Protein AF-A0A7S0LEA6-F1 (afdb_monomer)

Secondary structure (DSSP, 8-state):
----HHHHHHHHHH-HHHHHSHHHHGGGG-----EEEEEEEESS----SSSEEEEE-SSTT-EEEEEEHHHHTTTTTTTSSSEEEEEEEESTTTTTTS-HHHHHHHHHHHHHHHH-TTGGG---

Structure (mmCIF, N/CA/C/O backbone):
data_AF-A0A7S0LEA6-F1
#
_entry.id   AF-A0A7S0LEA6-F1
#
loop_
_atom_site.group_PDB
_atom_site.id
_atom_site.type_symbol
_atom_site.label_atom_id
_atom_site.label_alt_id
_atom_site.label_comp_id
_atom_site.label_asym_id
_atom_site.label_entity_id
_atom_site.label_seq_id
_atom_site.pdbx_PDB_ins_code
_atom_site.Cartn_x
_atom_site.Cartn_y
_atom_site.Cartn_z
_atom_site.occupancy
_atom_site.B_iso_or_equiv
_atom_site.auth_seq_id
_atom_site.auth_comp_id
_atom_site.auth_asym_id
_atom_site.auth_atom_id
_atom_site.pdbx_PDB_model_num
ATOM 1 N N . PHE A 1 1 ? -2.802 13.460 19.848 1.00 52.03 1 PHE A N 1
ATOM 2 C CA . PHE A 1 1 ? -2.569 12.039 19.516 1.00 52.03 1 PHE A CA 1
ATOM 3 C C . PHE A 1 1 ? -3.873 11.417 19.035 1.00 52.03 1 PHE A C 1
ATOM 5 O O . PHE A 1 1 ? -4.912 11.760 19.585 1.00 52.03 1 PHE A O 1
ATOM 12 N N . GLY A 1 2 ? -3.826 10.547 18.021 1.00 82.00 2 GLY A N 1
ATOM 13 C CA . GLY A 1 2 ? -4.968 9.771 17.515 1.00 82.00 2 GLY A CA 1
ATOM 14 C C . GLY A 1 2 ? -4.624 8.279 17.465 1.00 82.00 2 GLY A C 1
ATOM 15 O O . GLY A 1 2 ? -3.445 7.932 17.451 1.00 82.00 2 GLY A O 1
ATOM 16 N N . VAL A 1 3 ? -5.633 7.403 17.475 1.00 90.06 3 VAL A N 1
ATOM 17 C CA . VAL A 1 3 ? -5.466 5.937 17.410 1.00 90.06 3 VAL A CA 1
ATOM 18 C C . VAL A 1 3 ? -6.367 5.337 16.327 1.00 90.06 3 VAL A C 1
ATOM 20 O O . VAL A 1 3 ? -7.337 5.967 15.905 1.00 90.06 3 VAL A O 1
ATOM 23 N N . GLY A 1 4 ? -6.065 4.113 15.882 1.00 90.44 4 GLY A N 1
ATOM 24 C CA . GLY A 1 4 ? -6.867 3.411 14.876 1.00 90.44 4 GLY A CA 1
ATOM 25 C C . GLY A 1 4 ? -8.284 3.062 15.355 1.00 90.44 4 GLY A C 1
ATOM 26 O O . GLY A 1 4 ? -8.546 2.953 16.554 1.00 90.44 4 GLY A O 1
ATOM 27 N N . GLY A 1 5 ? -9.202 2.822 14.412 1.00 91.94 5 GLY A N 1
ATOM 28 C CA . GLY A 1 5 ? -10.620 2.557 14.704 1.00 91.94 5 GLY A CA 1
ATOM 29 C C . GLY A 1 5 ? -10.863 1.394 15.677 1.00 91.94 5 GLY A C 1
ATOM 30 O O . GLY A 1 5 ? -11.729 1.488 16.546 1.00 91.94 5 GLY A O 1
ATOM 31 N N . ALA A 1 6 ? -10.053 0.331 15.602 1.00 91.62 6 ALA A N 1
ATOM 32 C CA . ALA A 1 6 ? -10.126 -0.795 16.537 1.00 91.62 6 ALA A CA 1
ATOM 33 C C . ALA A 1 6 ? -9.785 -0.382 17.981 1.00 91.62 6 ALA A C 1
ATOM 35 O O . ALA A 1 6 ? -10.487 -0.763 18.921 1.00 91.62 6 ALA A O 1
ATOM 36 N N . ALA A 1 7 ? -8.748 0.444 18.154 1.00 94.00 7 ALA A N 1
ATOM 37 C CA . ALA A 1 7 ? -8.361 0.985 19.451 1.00 94.00 7 ALA A CA 1
ATOM 38 C C . ALA A 1 7 ? -9.417 1.966 19.980 1.00 94.00 7 ALA A C 1
ATOM 40 O O . ALA A 1 7 ? -9.815 1.841 21.136 1.00 94.00 7 ALA A O 1
ATOM 41 N N . LEU A 1 8 ? -9.965 2.850 19.132 1.00 94.69 8 LEU A N 1
ATOM 42 C CA . LEU A 1 8 ? -11.086 3.729 19.501 1.00 94.69 8 LEU A CA 1
ATOM 43 C C . LEU A 1 8 ? -12.279 2.921 20.025 1.00 94.69 8 LEU A C 1
ATOM 45 O O . LEU A 1 8 ? -12.799 3.198 21.106 1.00 94.69 8 LEU A O 1
ATOM 49 N N . ALA A 1 9 ? -12.684 1.874 19.304 1.00 95.12 9 ALA A N 1
ATOM 50 C CA . ALA A 1 9 ? -13.764 0.994 19.740 1.00 95.12 9 ALA A CA 1
ATOM 51 C C . ALA A 1 9 ? -13.424 0.241 21.042 1.00 95.12 9 ALA A C 1
ATOM 53 O O . ALA A 1 9 ? -14.316 -0.046 21.840 1.00 95.12 9 ALA A O 1
ATOM 54 N N . SER A 1 10 ? -12.152 -0.096 21.278 1.00 95.75 10 SER A N 1
ATOM 55 C CA . SER A 1 10 ? -11.695 -0.691 22.541 1.00 95.75 10 SER A CA 1
ATOM 56 C C . SER A 1 10 ? -11.783 0.294 23.709 1.00 95.75 10 SER A C 1
ATOM 58 O O . SER A 1 10 ? -12.303 -0.060 24.763 1.00 95.75 10 SER A O 1
ATOM 60 N N . MET A 1 11 ? -11.358 1.545 23.513 1.00 95.94 11 MET A N 1
ATOM 61 C CA . MET A 1 11 ? -11.428 2.600 24.531 1.00 95.94 11 MET A CA 1
ATOM 62 C C . MET A 1 11 ? -12.872 2.897 24.945 1.00 95.94 11 MET A C 1
ATOM 64 O O . MET A 1 11 ? -13.158 3.018 26.134 1.00 95.94 11 MET A O 1
ATOM 68 N N . VAL A 1 12 ? -13.800 2.958 23.981 1.00 96.81 12 VAL A N 1
ATOM 69 C CA . VAL A 1 12 ? -15.230 3.148 24.275 1.00 96.81 12 VAL A CA 1
ATOM 70 C C . VAL A 1 12 ? -15.793 1.972 25.068 1.00 96.81 12 VAL A C 1
ATOM 72 O O . VAL A 1 12 ? -16.511 2.192 26.035 1.00 96.81 12 VAL A O 1
ATOM 75 N N . ARG A 1 13 ? -15.443 0.728 24.712 1.00 96.44 13 ARG A N 1
ATOM 76 C CA . ARG A 1 13 ? -15.884 -0.466 25.457 1.00 96.44 13 ARG A CA 1
ATOM 77 C C . ARG A 1 13 ? -15.341 -0.512 26.886 1.00 96.44 13 ARG A C 1
ATOM 79 O O . ARG A 1 13 ? -16.033 -1.002 27.769 1.00 96.44 13 ARG A O 1
ATOM 86 N N . ALA A 1 14 ? -14.131 -0.006 27.106 1.00 97.69 14 ALA A N 1
ATOM 87 C CA . ALA A 1 14 ? -13.482 -0.005 28.414 1.00 97.69 14 ALA A CA 1
ATOM 88 C C . ALA A 1 14 ? -13.970 1.113 29.357 1.00 97.69 14 ALA A C 1
ATOM 90 O O . ALA A 1 14 ? -13.650 1.082 30.542 1.00 97.69 14 ALA A O 1
ATOM 91 N N . SER A 1 15 ? -14.729 2.099 28.864 1.00 98.00 15 SER A N 1
ATOM 92 C CA . SER A 1 15 ? -15.196 3.242 29.657 1.00 98.00 15 SER A CA 1
ATOM 93 C C . SER A 1 15 ? -16.725 3.315 29.691 1.00 98.00 15 SER A C 1
ATOM 95 O O . SER A 1 15 ? -17.335 3.648 28.673 1.00 98.00 15 SER A O 1
ATOM 97 N N . PRO A 1 16 ? -17.368 3.088 30.855 1.00 97.81 16 PRO A N 1
ATOM 98 C CA . PRO A 1 16 ? -18.818 3.231 30.995 1.00 97.81 16 PRO A CA 1
ATOM 99 C C . PRO A 1 16 ? -19.322 4.627 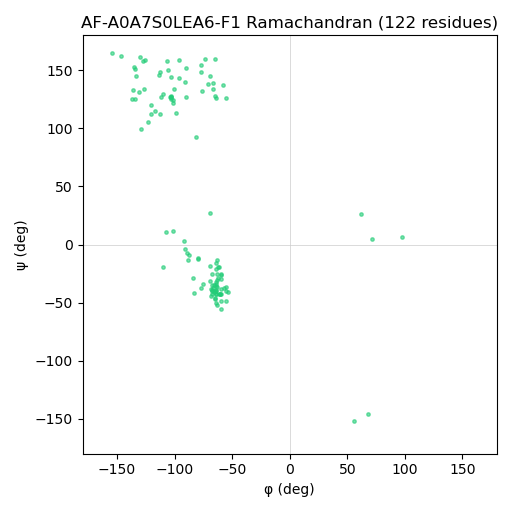30.614 1.00 97.81 16 PRO A C 1
ATOM 101 O O . PRO A 1 16 ? -20.371 4.752 29.982 1.00 97.81 16 PRO A O 1
ATOM 104 N N . LEU A 1 17 ? -18.544 5.669 30.942 1.00 98.25 17 LEU A N 1
ATOM 105 C CA . LEU A 1 17 ? -18.853 7.047 30.567 1.00 98.25 17 LEU A CA 1
ATOM 106 C C . LEU A 1 17 ? -18.921 7.172 29.045 1.00 98.25 17 LEU A C 1
ATOM 108 O O . LEU A 1 17 ? -19.961 7.551 28.519 1.00 98.25 17 LEU A O 1
ATOM 112 N N . LEU A 1 18 ? -17.867 6.773 28.325 1.00 97.62 18 LEU A N 1
ATOM 113 C CA . LEU A 1 18 ? -17.846 6.862 26.860 1.00 97.62 18 LEU A CA 1
ATOM 114 C C . LEU A 1 18 ? -18.915 5.973 26.215 1.00 97.62 18 LEU A C 1
ATOM 116 O O . LEU A 1 18 ? -19.572 6.390 25.265 1.00 97.62 18 LEU A O 1
ATOM 120 N N . ALA A 1 19 ? -19.126 4.766 26.741 1.00 97.69 19 ALA A N 1
ATOM 121 C CA . ALA A 1 19 ? -20.133 3.840 26.241 1.00 97.69 19 ALA A CA 1
ATOM 122 C C . ALA A 1 19 ? -21.566 4.379 26.379 1.00 97.69 19 ALA A C 1
ATOM 124 O O . ALA A 1 19 ? -22.429 3.993 25.588 1.00 97.69 19 ALA A O 1
ATOM 125 N N . SER A 1 20 ? -21.832 5.282 27.330 1.00 98.06 20 SER A N 1
ATOM 126 C CA . SER A 1 20 ? -23.158 5.891 27.515 1.00 98.06 20 SER A CA 1
ATOM 127 C C . SER A 1 20 ? -23.559 6.820 26.357 1.00 98.06 20 SER A C 1
ATOM 129 O O . SER A 1 20 ? -24.741 6.916 26.014 1.00 98.06 20 SER A O 1
ATOM 131 N N . HIS A 1 21 ? -22.583 7.380 25.640 1.00 98.25 21 HIS A N 1
ATOM 132 C CA . HIS A 1 21 ? -22.790 8.314 24.535 1.00 98.25 21 HIS A CA 1
ATOM 133 C C . HIS A 1 21 ? -22.912 7.600 23.180 1.00 98.25 21 HIS A C 1
ATOM 135 O O . HIS A 1 21 ? -22.060 6.801 22.775 1.00 98.25 21 HIS A O 1
ATOM 141 N N . ALA A 1 22 ? -23.993 7.879 22.448 1.00 97.38 22 ALA A N 1
ATOM 142 C CA . ALA A 1 22 ? -24.311 7.188 21.198 1.00 97.38 22 ALA A CA 1
ATOM 143 C C . ALA A 1 22 ? -23.291 7.466 20.085 1.00 97.38 22 ALA A C 1
ATOM 145 O O . ALA A 1 22 ? -22.990 6.575 19.290 1.00 97.38 22 ALA A O 1
ATOM 146 N N . GLU A 1 23 ? -22.753 8.679 20.041 1.00 97.12 23 GLU A N 1
ATOM 147 C CA . GLU A 1 23 ? -21.720 9.131 19.119 1.00 97.12 23 GLU A CA 1
ATOM 148 C C . GLU A 1 23 ? -20.440 8.299 19.241 1.00 97.12 23 GLU A C 1
ATOM 150 O O . GLU A 1 23 ? -19.916 7.846 18.225 1.00 97.12 23 GLU A O 1
ATOM 155 N N . PHE A 1 24 ? -20.000 7.981 20.461 1.00 97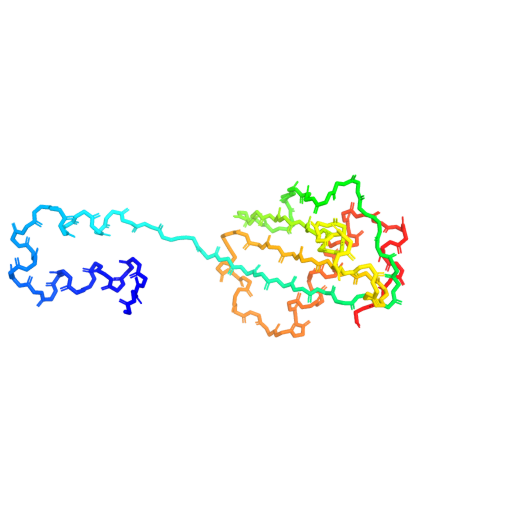.06 24 PHE A N 1
ATOM 156 C CA . PHE A 1 24 ? -18.792 7.187 20.682 1.00 97.06 24 PHE A CA 1
ATOM 157 C C . PHE A 1 24 ? -19.014 5.704 20.386 1.00 97.06 24 PHE A C 1
ATOM 159 O O . PHE A 1 24 ? -18.143 5.043 19.818 1.00 97.06 24 PHE A O 1
ATOM 166 N N . ARG A 1 25 ? -20.212 5.167 20.653 1.00 96.19 25 ARG A N 1
ATOM 167 C CA . ARG A 1 25 ? -20.544 3.783 20.266 1.00 96.19 25 ARG A CA 1
ATOM 168 C C . ARG A 1 25 ? -20.449 3.548 18.756 1.00 96.19 25 ARG A C 1
ATOM 170 O O . ARG A 1 25 ? -20.185 2.418 18.340 1.00 96.19 25 ARG A O 1
ATOM 177 N N . ARG A 1 26 ? -20.617 4.582 17.918 1.00 96.00 26 ARG A N 1
ATOM 178 C CA . ARG A 1 26 ? -20.511 4.461 16.450 1.00 96.00 26 ARG A CA 1
ATOM 179 C C . ARG A 1 26 ? -19.114 4.060 15.980 1.00 96.00 26 ARG A C 1
ATOM 181 O O . ARG A 1 26 ? -19.018 3.465 14.911 1.00 96.00 26 ARG A O 1
ATOM 188 N N . TYR A 1 27 ? -18.063 4.258 16.781 1.00 94.75 27 TYR A N 1
ATOM 189 C CA . TYR A 1 27 ? -16.719 3.776 16.441 1.00 94.75 27 TYR A CA 1
ATOM 190 C C . TYR A 1 27 ? -16.655 2.255 16.256 1.00 94.75 27 TYR A C 1
ATOM 192 O O . TYR A 1 27 ? -15.847 1.770 15.473 1.00 94.75 27 TYR A O 1
ATOM 200 N N . SER A 1 28 ? -17.565 1.493 16.877 1.00 91.88 28 SER A N 1
ATOM 201 C CA . SER A 1 28 ? -17.690 0.043 16.652 1.00 91.88 28 SER A CA 1
ATOM 202 C C . SER A 1 28 ? -18.037 -0.347 15.206 1.00 91.88 28 SER A C 1
ATOM 204 O O . SER A 1 28 ? -17.815 -1.495 14.813 1.00 91.88 28 SER A O 1
ATOM 206 N N . ARG A 1 29 ? -18.569 0.593 14.410 1.00 93.12 29 ARG A N 1
ATOM 207 C CA . ARG A 1 29 ? -18.917 0.401 12.994 1.00 93.12 29 ARG A CA 1
ATOM 208 C C . ARG A 1 29 ? -17.756 0.689 12.051 1.00 93.12 29 ARG A C 1
ATOM 210 O O . ARG A 1 29 ? -17.842 0.334 10.882 1.00 93.12 29 ARG A O 1
ATOM 217 N N . LEU A 1 30 ? -16.686 1.315 12.538 1.00 92.19 30 LEU A N 1
ATOM 218 C CA . LEU A 1 30 ? -15.509 1.560 11.720 1.00 92.19 30 LEU A CA 1
ATOM 219 C C . LEU A 1 30 ? -14.844 0.222 11.385 1.00 92.19 30 LEU A C 1
ATOM 221 O O . LEU A 1 30 ? -14.678 -0.660 12.237 1.00 92.19 30 LEU A O 1
ATOM 225 N N . ARG A 1 31 ? -14.490 0.070 10.115 1.00 89.06 31 ARG A N 1
ATOM 226 C CA . ARG A 1 31 ? -13.713 -1.046 9.586 1.00 89.06 31 ARG A CA 1
ATOM 227 C C . ARG A 1 31 ? -12.529 -0.446 8.844 1.00 89.06 31 ARG A C 1
ATOM 229 O O . ARG A 1 31 ? -12.695 0.528 8.118 1.00 89.06 31 ARG A O 1
ATOM 236 N N . GLY A 1 32 ? -11.347 -0.991 9.095 1.00 89.38 32 GLY A N 1
ATOM 237 C CA . GLY A 1 32 ? -10.171 -0.727 8.277 1.00 89.38 32 GLY A CA 1
ATOM 238 C C . GLY A 1 32 ? -10.008 -1.842 7.255 1.00 89.38 32 GLY A C 1
ATOM 239 O O . GLY A 1 32 ? -10.508 -2.949 7.465 1.00 89.38 32 GLY A O 1
ATOM 240 N N . THR A 1 33 ? -9.289 -1.551 6.181 1.00 91.19 33 THR A N 1
ATOM 241 C CA . THR A 1 33 ? -8.699 -2.576 5.323 1.00 91.19 33 THR A CA 1
ATOM 242 C C . THR A 1 33 ? -7.202 -2.628 5.592 1.00 91.19 33 THR A C 1
ATOM 244 O O . THR A 1 33 ? -6.609 -1.616 5.969 1.00 91.19 33 THR A O 1
ATOM 247 N N . SER A 1 34 ? -6.592 -3.796 5.421 1.00 94.38 34 SER A N 1
ATOM 248 C CA . SER A 1 34 ? -5.140 -3.865 5.314 1.00 94.38 34 SER A CA 1
ATOM 249 C C . SER A 1 34 ? -4.692 -3.243 3.995 1.00 94.38 34 SER A C 1
ATOM 251 O O . SER A 1 34 ? -5.386 -3.349 2.974 1.00 94.38 34 SER A O 1
ATOM 253 N N . VAL A 1 35 ? -3.537 -2.589 4.056 1.00 96.56 35 VAL A N 1
ATOM 254 C CA . VAL A 1 35 ? -2.828 -2.049 2.901 1.00 96.56 35 VAL A CA 1
ATOM 255 C C . VAL A 1 35 ? -1.351 -2.378 3.065 1.00 96.56 35 VAL A C 1
ATOM 257 O O . VAL A 1 35 ? -0.804 -2.181 4.151 1.00 96.56 35 VAL A O 1
ATOM 260 N N . LEU A 1 36 ? -0.730 -2.884 2.004 1.00 97.62 36 LEU A N 1
ATOM 261 C CA . LEU A 1 36 ? 0.720 -3.002 1.879 1.00 97.62 36 LEU A CA 1
ATOM 262 C C . LEU A 1 36 ? 1.161 -2.042 0.775 1.00 97.62 36 LEU A C 1
ATOM 264 O O . LEU A 1 36 ? 0.832 -2.270 -0.381 1.00 97.62 36 LEU A O 1
ATOM 268 N N . ALA A 1 37 ? 1.886 -0.990 1.142 1.00 97.81 37 ALA A N 1
ATOM 269 C CA . ALA A 1 37 ? 2.470 -0.036 0.204 1.00 97.81 37 ALA A CA 1
ATOM 270 C C . ALA A 1 37 ? 3.968 -0.319 0.083 1.00 97.81 37 ALA A C 1
ATOM 272 O O . ALA A 1 37 ? 4.665 -0.424 1.095 1.00 97.81 37 ALA A O 1
ATOM 273 N N . THR A 1 38 ? 4.471 -0.488 -1.136 1.00 97.38 38 THR A N 1
ATOM 274 C CA . THR A 1 38 ? 5.885 -0.788 -1.398 1.00 97.38 38 THR A CA 1
ATOM 275 C C . THR A 1 38 ? 6.405 0.083 -2.523 1.00 97.38 38 THR A C 1
ATOM 277 O O . THR A 1 38 ? 5.868 0.062 -3.623 1.00 97.38 38 THR A O 1
ATOM 280 N N . ARG A 1 39 ? 7.490 0.814 -2.268 1.00 96.19 39 ARG A N 1
ATOM 281 C CA . ARG A 1 39 ? 8.160 1.629 -3.280 1.00 96.19 39 ARG A CA 1
ATOM 282 C C . ARG A 1 39 ? 9.400 0.918 -3.802 1.00 96.19 39 ARG A C 1
ATOM 284 O O . ARG A 1 39 ? 10.281 0.567 -3.022 1.00 96.19 39 ARG A O 1
ATOM 291 N N . LEU A 1 40 ? 9.459 0.735 -5.115 1.00 95.94 40 LEU A N 1
ATOM 292 C CA . LEU A 1 40 ? 10.602 0.186 -5.829 1.00 95.94 40 LEU A CA 1
ATOM 293 C C . LEU A 1 40 ? 11.364 1.322 -6.509 1.00 95.94 40 LEU A C 1
ATOM 295 O O . LEU A 1 40 ? 10.783 2.121 -7.249 1.00 95.94 40 LEU A O 1
ATOM 299 N N . TYR A 1 41 ? 12.666 1.374 -6.244 1.00 95.19 41 TYR A N 1
ATOM 300 C CA . TYR A 1 41 ? 13.607 2.272 -6.899 1.00 95.19 41 TYR A CA 1
ATOM 301 C C . TYR A 1 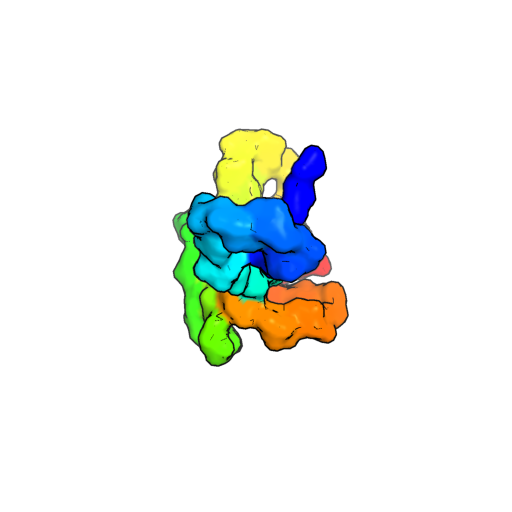41 ? 14.311 1.472 -7.982 1.00 95.19 41 TYR A C 1
ATOM 303 O O . TYR A 1 41 ? 15.012 0.517 -7.683 1.00 95.19 41 TYR A O 1
ATOM 311 N N . LEU A 1 42 ? 14.057 1.821 -9.233 1.00 95.06 42 LEU A N 1
ATOM 312 C CA . LEU A 1 42 ? 14.542 1.095 -10.393 1.00 95.06 42 LEU A CA 1
ATOM 313 C C . LEU A 1 42 ? 15.824 1.739 -10.907 1.00 95.06 42 LEU A C 1
ATOM 315 O O . LEU A 1 42 ? 15.927 2.962 -10.956 1.00 95.06 42 LEU A O 1
ATOM 319 N N . ASP A 1 43 ? 16.762 0.930 -11.384 1.00 95.06 43 ASP A N 1
ATOM 320 C CA . ASP A 1 43 ? 18.020 1.383 -11.992 1.00 95.06 43 ASP A CA 1
ATOM 321 C C . ASP A 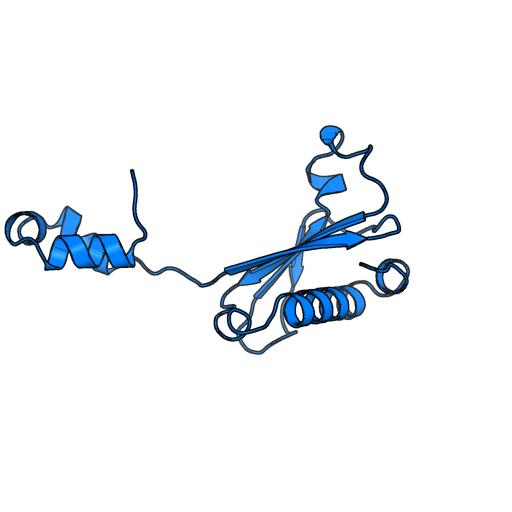1 43 ? 17.826 2.183 -13.299 1.00 95.06 43 ASP A C 1
ATOM 323 O O . ASP A 1 43 ? 18.734 2.876 -13.768 1.00 95.06 43 ASP A O 1
ATOM 327 N N . ARG A 1 44 ? 16.631 2.107 -13.898 1.00 91.56 44 ARG A N 1
ATOM 328 C CA . ARG A 1 44 ? 16.280 2.723 -15.184 1.00 91.56 44 ARG A CA 1
ATOM 329 C C . ARG A 1 44 ? 14.923 3.418 -15.118 1.00 91.56 44 ARG A C 1
ATOM 331 O O . ARG A 1 44 ? 14.065 3.004 -14.341 1.00 91.56 44 ARG A O 1
ATOM 338 N N . PRO A 1 45 ? 14.692 4.457 -15.943 1.00 87.12 45 PRO A N 1
ATOM 339 C CA . PRO A 1 45 ? 13.384 5.089 -16.037 1.00 87.12 45 PRO A CA 1
ATOM 340 C C . PRO A 1 45 ? 12.291 4.069 -16.368 1.00 87.12 45 PRO A C 1
ATOM 342 O O . PRO A 1 45 ? 12.375 3.368 -17.375 1.00 87.12 45 PRO A O 1
ATOM 345 N N . ALA A 1 46 ? 11.251 4.032 -15.542 1.00 82.62 46 ALA A N 1
ATOM 346 C CA . ALA A 1 46 ? 9.999 3.371 -15.869 1.00 82.62 46 ALA A CA 1
ATOM 347 C C . ALA A 1 46 ? 9.060 4.382 -16.528 1.00 82.62 46 ALA A C 1
ATOM 349 O O . ALA A 1 46 ? 9.000 5.540 -16.114 1.00 82.62 46 ALA A O 1
ATOM 350 N N . TYR A 1 47 ? 8.342 3.935 -17.555 1.00 82.62 47 TYR A N 1
ATOM 351 C CA . TYR A 1 47 ? 7.265 4.697 -18.169 1.00 82.62 47 TYR A CA 1
ATOM 352 C C . TYR A 1 47 ? 5.991 3.881 -18.044 1.00 82.62 47 TYR A C 1
ATOM 354 O O . TYR A 1 47 ? 5.911 2.754 -18.529 1.00 82.62 47 TYR A O 1
ATOM 362 N N . THR A 1 48 ? 5.008 4.456 -17.369 1.00 88.69 48 THR A N 1
ATOM 363 C CA . THR A 1 48 ? 3.676 3.876 -17.218 1.00 88.69 48 THR A CA 1
ATOM 364 C C . THR A 1 48 ? 2.693 4.644 -18.101 1.00 88.69 48 THR A C 1
ATOM 366 O O . THR A 1 48 ? 2.956 5.776 -18.506 1.00 88.69 48 THR A O 1
ATOM 369 N N . THR A 1 49 ? 1.564 4.022 -18.455 1.00 88.88 49 THR A N 1
ATOM 370 C CA . THR A 1 49 ? 0.563 4.684 -19.316 1.00 88.88 49 THR A CA 1
ATOM 371 C C . THR A 1 49 ? -0.099 5.859 -18.592 1.00 88.88 49 THR A C 1
ATOM 373 O O . THR A 1 49 ? -0.315 6.915 -19.185 1.00 88.88 49 THR A O 1
ATOM 376 N N . TYR A 1 50 ? -0.392 5.685 -17.302 1.00 93.19 50 TYR A N 1
ATOM 377 C CA . TYR A 1 50 ? -0.933 6.716 -16.422 1.00 93.19 50 TYR A CA 1
ATOM 378 C C . TYR A 1 50 ? -0.060 6.853 -15.181 1.00 93.19 50 TYR A C 1
ATOM 380 O O . TYR A 1 50 ? 0.614 5.910 -14.799 1.00 93.19 50 TYR A O 1
ATOM 388 N N . THR A 1 51 ? -0.119 7.983 -14.481 1.00 94.50 51 THR A N 1
ATOM 389 C CA . THR A 1 51 ? 0.617 8.138 -13.213 1.00 94.50 51 THR A CA 1
ATOM 390 C C . THR A 1 51 ? 0.060 7.269 -12.082 1.00 94.50 51 THR A C 1
ATOM 392 O O . THR A 1 51 ? 0.766 7.013 -11.112 1.00 94.50 51 THR A O 1
ATOM 395 N N . ALA A 1 52 ? -1.181 6.789 -12.209 1.00 96.44 52 ALA A N 1
ATOM 396 C CA . ALA A 1 52 ? -1.838 5.852 -11.305 1.00 96.44 52 ALA A CA 1
ATOM 397 C C . ALA A 1 52 ? -2.591 4.794 -12.120 1.00 96.44 52 ALA A C 1
ATOM 399 O O . ALA A 1 52 ? -3.430 5.133 -12.956 1.00 96.44 52 ALA A O 1
ATOM 400 N N . ASN A 1 53 ? -2.309 3.518 -11.871 1.00 95.62 53 ASN A N 1
ATOM 401 C CA . ASN A 1 53 ? -2.825 2.403 -12.661 1.00 95.62 53 ASN A CA 1
ATOM 402 C C . ASN A 1 53 ? -3.434 1.382 -11.704 1.00 95.62 53 ASN A C 1
ATOM 404 O O . ASN A 1 53 ? -2.711 0.619 -11.067 1.00 95.62 53 ASN A O 1
ATOM 408 N N . ALA A 1 54 ? -4.759 1.413 -11.570 1.00 95.12 54 ALA A N 1
ATOM 409 C CA . ALA A 1 54 ? -5.492 0.435 -10.775 1.00 95.12 54 ALA A CA 1
ATOM 410 C C . ALA A 1 54 ? -5.593 -0.890 -11.540 1.00 95.12 54 ALA A C 1
ATOM 412 O O . ALA A 1 54 ? -5.971 -0.913 -12.713 1.00 95.12 54 ALA A O 1
ATOM 413 N N . CYS A 1 55 ? -5.279 -1.989 -10.869 1.00 89.75 55 CYS A N 1
ATOM 414 C CA . CYS A 1 55 ? -5.228 -3.328 -11.432 1.00 89.75 55 CYS A CA 1
ATOM 415 C C . CYS A 1 55 ? -5.657 -4.381 -10.396 1.00 89.75 55 CYS A C 1
ATOM 417 O O . CYS A 1 55 ? -5.763 -4.126 -9.195 1.00 89.75 55 CYS A O 1
ATOM 419 N N . TRP A 1 56 ? -6.000 -5.575 -10.867 1.00 90.81 56 TRP A N 1
ATOM 420 C CA . TRP A 1 56 ? -6.486 -6.665 -10.021 1.00 90.81 56 TRP A CA 1
ATOM 421 C C . TRP A 1 56 ? -6.200 -8.015 -10.680 1.00 90.81 56 TRP A C 1
ATOM 423 O O . TRP A 1 56 ? -5.942 -8.082 -11.880 1.00 90.81 56 TRP A O 1
ATOM 433 N N . GLY A 1 57 ? -6.301 -9.093 -9.899 1.00 91.75 57 GLY A N 1
ATOM 434 C CA . GLY A 1 57 ? -6.188 -10.466 -10.405 1.00 91.75 57 GLY A CA 1
ATOM 435 C C . GLY A 1 57 ? -4.809 -11.114 -10.254 1.00 91.75 57 GLY A C 1
ATOM 436 O O . GLY A 1 57 ? -4.632 -12.226 -10.742 1.00 91.75 57 GLY A O 1
ATOM 437 N N . PHE A 1 58 ? -3.862 -10.462 -9.570 1.00 93.88 58 PHE A N 1
ATOM 438 C CA . PHE A 1 58 ? -2.557 -11.045 -9.219 1.00 93.88 58 PHE A CA 1
ATOM 439 C C . PHE A 1 58 ? -2.661 -12.020 -8.040 1.00 93.88 58 PHE A C 1
ATOM 441 O O . PHE A 1 58 ? -2.041 -13.081 -8.051 1.00 93.88 58 PHE A O 1
ATOM 448 N N . ASP A 1 59 ? -3.512 -11.701 -7.062 1.00 94.88 59 ASP A N 1
ATOM 449 C CA . ASP A 1 59 ? -3.889 -12.590 -5.965 1.00 94.88 59 ASP A CA 1
ATOM 450 C C . ASP A 1 59 ? -5.406 -12.545 -5.757 1.00 94.88 59 ASP A C 1
ATOM 452 O O . ASP A 1 59 ? -6.064 -11.529 -6.008 1.00 94.88 59 ASP A O 1
ATOM 456 N N . ASP A 1 60 ? -5.969 -13.649 -5.269 1.00 94.50 60 ASP A N 1
ATOM 457 C CA . ASP A 1 60 ? -7.402 -13.742 -5.002 1.00 94.50 60 ASP A CA 1
ATOM 458 C C . ASP A 1 60 ? -7.829 -12.762 -3.896 1.00 94.50 60 ASP A C 1
ATOM 460 O O . ASP A 1 60 ? -7.270 -12.742 -2.797 1.00 94.50 60 ASP A O 1
ATOM 464 N N . GLY A 1 61 ? -8.823 -11.925 -4.201 1.00 93.56 61 GLY A N 1
ATOM 465 C CA . GLY A 1 61 ? -9.362 -10.923 -3.279 1.00 93.56 61 GLY A CA 1
ATOM 466 C C . GLY A 1 61 ? -8.459 -9.717 -2.979 1.00 93.56 61 GLY A C 1
ATOM 467 O O . GLY A 1 61 ? -8.854 -8.889 -2.158 1.00 93.56 61 GLY A O 1
ATOM 468 N N . VAL A 1 62 ? -7.294 -9.580 -3.627 1.00 96.31 62 VAL A N 1
ATOM 469 C CA . VAL A 1 62 ? -6.370 -8.447 -3.437 1.00 96.31 62 VAL A CA 1
ATOM 470 C C . VAL A 1 62 ? -6.487 -7.466 -4.604 1.00 96.31 62 VAL A C 1
ATOM 472 O O . VAL A 1 62 ? -6.378 -7.837 -5.774 1.00 96.31 62 VAL A O 1
ATOM 475 N N . GLY A 1 63 ? -6.715 -6.192 -4.281 1.00 96.31 63 GLY A N 1
ATOM 476 C CA . GLY A 1 63 ? -6.639 -5.097 -5.253 1.00 96.31 63 GLY A CA 1
ATOM 477 C C . GLY A 1 63 ? -5.228 -4.523 -5.307 1.00 96.31 63 GLY A C 1
ATOM 478 O O . GLY A 1 63 ? -4.535 -4.550 -4.293 1.00 96.31 63 GLY A O 1
ATOM 479 N N . MET A 1 64 ? -4.817 -3.971 -6.446 1.00 96.88 64 MET A N 1
ATOM 480 C CA . MET A 1 64 ? -3.499 -3.361 -6.611 1.00 96.88 64 MET A CA 1
ATOM 481 C C . MET A 1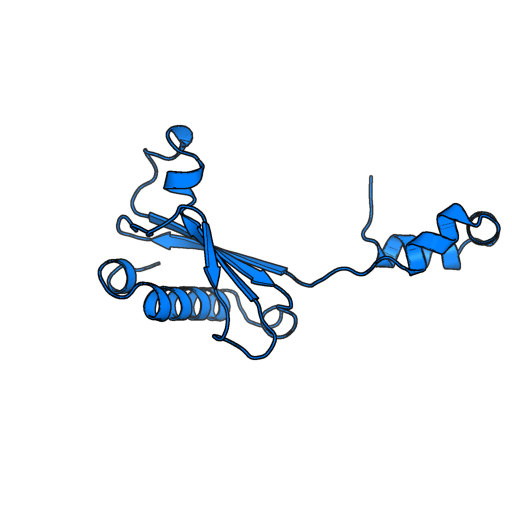 64 ? -3.605 -2.000 -7.314 1.00 96.88 64 MET A C 1
ATOM 483 O O . MET A 1 64 ? -4.435 -1.810 -8.199 1.00 96.88 64 MET A O 1
ATOM 487 N N . THR A 1 65 ? -2.753 -1.048 -6.942 1.00 97.44 65 THR A N 1
ATOM 488 C CA . THR A 1 65 ? -2.505 0.160 -7.739 1.00 97.44 65 THR A CA 1
ATOM 489 C C . THR A 1 65 ? -1.007 0.361 -7.893 1.00 97.44 65 THR A C 1
ATOM 491 O O . THR A 1 65 ? -0.284 0.337 -6.901 1.00 97.44 65 THR A O 1
ATOM 494 N N . ALA A 1 66 ? -0.543 0.594 -9.122 1.00 96.94 66 ALA A N 1
ATOM 495 C CA . ALA A 1 66 ? 0.828 1.017 -9.391 1.00 96.94 66 ALA A CA 1
ATOM 496 C C . ALA A 1 66 ? 0.878 2.517 -9.708 1.00 96.94 66 ALA A C 1
ATOM 498 O O . ALA A 1 66 ? 0.214 2.983 -10.644 1.00 96.94 66 ALA A O 1
ATOM 499 N N . PHE A 1 67 ? 1.695 3.255 -8.966 1.00 96.69 67 PHE A N 1
ATOM 500 C CA . PHE A 1 67 ? 1.916 4.683 -9.144 1.00 96.69 67 PHE A CA 1
ATOM 501 C C . PHE A 1 67 ? 3.309 4.959 -9.689 1.00 96.69 67 PHE A C 1
ATOM 503 O O . PHE A 1 67 ? 4.302 4.520 -9.113 1.00 96.69 67 PHE A O 1
ATOM 510 N N . ASP A 1 68 ? 3.387 5.754 -10.749 1.00 95.38 68 ASP A N 1
ATOM 511 C CA . ASP A 1 68 ? 4.637 6.384 -11.163 1.00 95.38 68 ASP A CA 1
ATOM 512 C C . ASP A 1 68 ? 4.859 7.625 -10.304 1.00 95.38 68 ASP A C 1
ATOM 514 O O . ASP A 1 68 ? 4.347 8.710 -10.586 1.00 95.38 68 ASP A O 1
ATOM 518 N N . ILE A 1 69 ? 5.586 7.436 -9.204 1.00 95.75 69 ILE A N 1
ATOM 519 C CA . ILE A 1 69 ? 5.816 8.463 -8.186 1.00 95.75 69 ILE A CA 1
ATOM 520 C C . ILE A 1 69 ? 6.591 9.635 -8.776 1.00 95.75 69 ILE A C 1
ATOM 522 O O . ILE A 1 69 ? 6.305 10.787 -8.450 1.00 95.75 69 ILE A O 1
ATOM 526 N N . ARG A 1 70 ? 7.535 9.367 -9.682 1.00 92.94 70 ARG A N 1
ATOM 527 C CA . ARG A 1 70 ? 8.308 10.434 -10.315 1.00 92.94 70 ARG A CA 1
ATOM 528 C C . ARG A 1 70 ? 7.398 11.333 -11.146 1.00 92.94 70 ARG A C 1
ATOM 530 O O . ARG A 1 70 ? 7.411 12.544 -10.954 1.00 92.94 70 ARG A O 1
ATOM 537 N N . ALA A 1 71 ? 6.569 10.744 -12.007 1.00 93.69 71 ALA A N 1
ATOM 538 C CA . ALA A 1 71 ? 5.628 11.502 -12.824 1.00 93.69 71 ALA A CA 1
ATOM 539 C C . ALA A 1 71 ? 4.531 12.179 -11.982 1.00 93.69 71 ALA A C 1
ATOM 541 O O . ALA A 1 71 ? 4.148 13.312 -12.270 1.00 93.69 71 ALA A O 1
ATOM 542 N N . LEU A 1 72 ? 4.048 11.524 -10.920 1.00 94.94 72 LEU A N 1
ATOM 543 C CA . LEU A 1 72 ? 3.018 12.068 -10.030 1.00 94.94 72 LEU A CA 1
ATOM 544 C C . LEU A 1 72 ? 3.493 13.320 -9.279 1.00 94.94 72 LEU A C 1
ATOM 546 O O . LEU A 1 72 ? 2.709 14.242 -9.055 1.00 94.94 72 LEU A O 1
ATOM 550 N N . HIS A 1 73 ? 4.770 13.357 -8.901 1.00 94.06 73 HIS A N 1
ATOM 551 C CA . HIS A 1 73 ? 5.381 14.472 -8.180 1.00 94.06 73 HIS A CA 1
ATOM 552 C C . HIS A 1 73 ? 6.215 15.394 -9.076 1.00 94.06 73 HIS A C 1
ATOM 554 O O . HIS A 1 73 ? 6.943 16.246 -8.558 1.00 94.06 73 HIS A O 1
ATOM 560 N N . ALA A 1 74 ? 6.124 15.261 -10.400 1.00 92.19 74 ALA A N 1
ATOM 561 C CA . ALA A 1 74 ? 6.832 16.137 -11.321 1.00 92.19 74 ALA A CA 1
ATOM 562 C C . ALA A 1 74 ? 6.438 17.615 -11.086 1.00 92.19 74 ALA A C 1
ATOM 564 O O . ALA A 1 74 ? 5.258 17.918 -10.879 1.00 92.19 74 ALA A O 1
ATOM 565 N N . PRO A 1 75 ? 7.399 18.560 -11.099 1.00 93.94 75 PRO A N 1
ATOM 566 C CA . PRO A 1 75 ? 8.818 18.373 -11.424 1.00 93.94 75 PRO A CA 1
ATOM 567 C C . PRO A 1 75 ? 9.724 18.067 -10.212 1.00 93.94 75 PRO A C 1
ATOM 569 O O . PRO A 1 75 ? 10.944 17.999 -10.346 1.00 93.94 75 PRO A O 1
ATOM 572 N N . ALA A 1 76 ? 9.173 17.934 -9.000 1.00 92.69 76 ALA A N 1
ATOM 573 C CA . ALA A 1 76 ? 9.965 17.865 -7.769 1.00 92.69 76 ALA A CA 1
ATOM 574 C C . ALA A 1 76 ? 10.912 16.653 -7.716 1.00 92.69 76 ALA A C 1
ATOM 576 O O . ALA A 1 76 ? 11.969 16.748 -7.099 1.00 92.69 76 ALA A O 1
ATOM 577 N N . LEU A 1 77 ? 10.557 15.546 -8.376 1.00 88.62 77 LEU A N 1
ATOM 578 C CA . LEU A 1 77 ? 11.340 14.305 -8.404 1.00 88.62 77 LEU A CA 1
ATOM 579 C C . LEU A 1 77 ? 12.029 14.034 -9.751 1.00 88.62 77 LEU A C 1
ATOM 581 O O . LEU A 1 77 ? 12.576 12.954 -9.943 1.00 88.62 77 LEU A O 1
ATOM 585 N N . ASP A 1 78 ? 12.069 14.994 -10.678 1.00 88.38 78 ASP A N 1
ATOM 586 C CA . ASP A 1 78 ? 12.667 14.783 -12.012 1.00 88.38 78 ASP A CA 1
ATOM 587 C C . ASP A 1 78 ? 14.173 14.460 -11.964 1.00 88.38 78 ASP A C 1
ATOM 589 O O . ASP A 1 78 ? 14.729 13.916 -12.916 1.00 88.38 78 ASP A O 1
ATOM 593 N N . HIS A 1 79 ? 14.834 14.794 -10.852 1.00 88.44 79 HIS A N 1
ATOM 594 C CA . HIS A 1 79 ? 16.252 14.537 -10.610 1.00 88.44 79 HIS A CA 1
ATOM 595 C C . HIS A 1 79 ? 16.537 13.161 -9.987 1.00 88.44 79 HIS A C 1
ATOM 597 O O . HIS A 1 79 ? 17.706 12.788 -9.883 1.00 88.44 79 HIS A O 1
ATOM 603 N N . GLU A 1 80 ? 15.507 12.418 -9.568 1.00 86.75 80 GLU A N 1
ATOM 604 C CA . GLU A 1 80 ? 15.683 11.072 -9.023 1.00 86.75 80 GLU A CA 1
ATOM 605 C C . GLU A 1 80 ? 16.216 10.130 -10.117 1.00 86.75 80 GLU A C 1
ATOM 607 O O . GLU A 1 80 ? 15.645 10.070 -11.216 1.00 86.75 80 GLU A O 1
ATOM 612 N N . PRO A 1 81 ? 17.320 9.402 -9.859 1.00 88.44 81 PRO A N 1
ATOM 613 C CA . PRO A 1 81 ? 17.880 8.482 -10.835 1.00 88.44 81 PRO A CA 1
ATOM 614 C C . PRO A 1 81 ? 16.922 7.311 -11.074 1.00 88.44 81 PRO A C 1
ATOM 616 O O . PRO A 1 81 ? 16.333 6.764 -10.146 1.00 88.44 81 PRO A O 1
ATOM 619 N N . GLY A 1 82 ? 16.796 6.906 -12.339 1.00 91.50 82 GLY A N 1
ATOM 620 C CA . GLY A 1 82 ? 15.965 5.768 -12.716 1.00 91.50 82 GLY A CA 1
ATOM 621 C C . GLY A 1 82 ? 14.464 6.014 -12.530 1.00 91.50 82 GLY A C 1
ATOM 622 O O . GLY A 1 82 ? 13.972 7.106 -12.816 1.00 91.50 82 GLY A O 1
ATOM 623 N N . GLY A 1 83 ? 13.713 4.976 -12.172 1.00 91.94 83 GLY A N 1
ATOM 624 C CA . GLY A 1 83 ? 12.256 5.013 -12.010 1.00 91.94 83 GLY A CA 1
ATOM 625 C C . GLY A 1 83 ? 11.851 4.809 -10.555 1.00 91.94 83 GLY A C 1
ATOM 626 O O . GLY A 1 83 ? 12.485 4.038 -9.846 1.00 91.94 83 GLY A O 1
ATOM 627 N N . VAL A 1 84 ? 10.776 5.459 -10.108 1.00 94.75 84 VAL A N 1
ATOM 628 C CA . VAL A 1 84 ? 10.229 5.253 -8.759 1.00 94.75 84 VAL A CA 1
ATOM 629 C C . VAL A 1 84 ? 8.778 4.828 -8.895 1.00 94.75 84 VAL A C 1
ATOM 631 O O . VAL A 1 84 ? 7.923 5.652 -9.224 1.00 94.75 84 VAL A O 1
ATOM 634 N N . ILE A 1 85 ? 8.510 3.544 -8.664 1.00 95.56 85 ILE A N 1
ATOM 635 C CA . ILE A 1 85 ? 7.160 2.979 -8.742 1.00 95.56 85 ILE A CA 1
ATOM 636 C C . ILE A 1 85 ? 6.706 2.566 -7.347 1.00 95.56 85 ILE A C 1
ATOM 638 O O . ILE A 1 85 ? 7.403 1.825 -6.658 1.00 95.56 85 ILE A O 1
ATOM 642 N N . GLU A 1 86 ? 5.537 3.029 -6.925 1.00 97.25 86 GLU A N 1
ATOM 643 C CA . GLU A 1 86 ? 4.875 2.548 -5.711 1.00 97.25 86 GLU A CA 1
ATOM 644 C C . GLU A 1 86 ? 3.782 1.557 -6.079 1.00 97.25 86 GLU A C 1
ATOM 646 O O . GLU A 1 86 ? 3.005 1.797 -6.999 1.00 97.25 86 GLU A O 1
ATOM 651 N N . VAL A 1 87 ? 3.742 0.437 -5.369 1.00 97.56 87 VAL A N 1
ATOM 652 C CA . VAL A 1 87 ? 2.725 -0.594 -5.507 1.00 97.56 87 VAL A CA 1
ATOM 653 C C . VAL A 1 87 ? 1.959 -0.693 -4.199 1.00 97.56 87 VAL A C 1
ATOM 655 O O . VAL A 1 87 ? 2.512 -1.097 -3.174 1.00 97.56 87 VAL A O 1
ATOM 658 N N . ASP A 1 88 ? 0.680 -0.348 -4.268 1.00 97.88 88 ASP A N 1
ATOM 659 C CA . ASP A 1 88 ? -0.266 -0.461 -3.169 1.00 97.88 88 ASP A CA 1
ATOM 660 C C . ASP A 1 88 ? -1.132 -1.698 -3.357 1.00 97.88 88 ASP A C 1
ATOM 662 O O . ASP A 1 88 ? -1.860 -1.796 -4.341 1.00 97.88 88 ASP A O 1
ATOM 666 N N . TYR A 1 89 ? -1.114 -2.604 -2.383 1.00 97.94 89 TYR A N 1
ATOM 667 C CA . TYR A 1 89 ? -2.024 -3.741 -2.307 1.00 97.94 89 TYR A CA 1
ATOM 668 C C . TYR A 1 89 ? -3.113 -3.485 -1.267 1.00 97.94 89 TYR A C 1
ATOM 670 O O . TYR A 1 89 ? -2.814 -3.218 -0.102 1.00 97.94 89 TYR A O 1
ATOM 678 N N . TYR A 1 90 ? -4.377 -3.637 -1.652 1.00 96.88 90 TYR A N 1
ATOM 679 C CA . TYR A 1 90 ? -5.550 -3.521 -0.783 1.00 96.88 90 TYR A CA 1
ATOM 680 C C . TYR A 1 90 ? -6.098 -4.903 -0.440 1.00 96.88 90 TYR A C 1
ATOM 682 O O . TYR A 1 90 ? -6.087 -5.800 -1.277 1.00 96.88 90 TYR A O 1
ATOM 690 N N . HIS A 1 91 ? -6.601 -5.071 0.786 1.00 96.12 91 HIS A N 1
ATOM 691 C CA . HIS A 1 91 ? -6.954 -6.385 1.346 1.00 96.12 91 HIS A 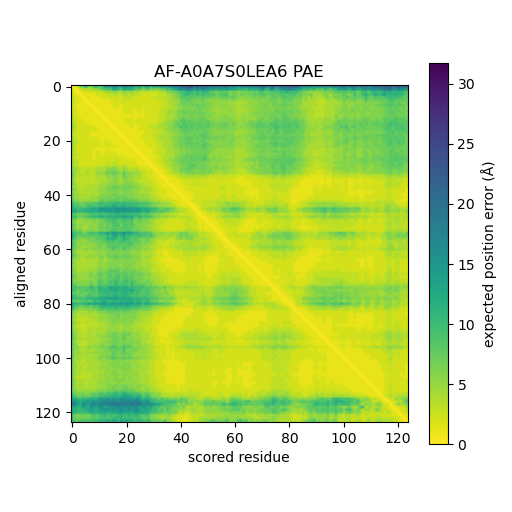CA 1
ATOM 692 C C . HIS A 1 91 ? -5.744 -7.334 1.462 1.00 96.12 91 HIS A C 1
ATOM 694 O O . HIS A 1 91 ? -5.886 -8.553 1.523 1.00 96.12 91 HIS A O 1
ATOM 700 N N . ALA A 1 92 ? -4.546 -6.760 1.587 1.00 96.38 92 ALA A N 1
ATOM 701 C CA . ALA A 1 92 ? -3.241 -7.413 1.643 1.00 96.38 92 ALA A CA 1
ATOM 702 C C . ALA A 1 92 ? -2.953 -8.230 2.925 1.00 96.38 92 ALA A C 1
ATOM 704 O O . ALA A 1 92 ? -1.795 -8.377 3.312 1.00 96.38 92 ALA A O 1
ATOM 705 N N . ASN A 1 93 ? -3.966 -8.771 3.615 1.00 95.06 93 ASN A N 1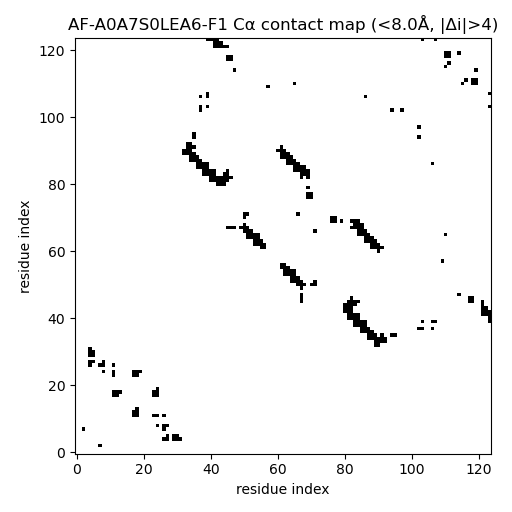
ATOM 706 C CA . ASN A 1 93 ? -3.770 -9.524 4.864 1.00 95.06 93 ASN A CA 1
ATOM 707 C C . ASN A 1 93 ? -2.782 -10.689 4.685 1.00 95.06 93 ASN A C 1
ATOM 709 O O . ASN A 1 93 ? -1.973 -10.937 5.573 1.00 95.06 93 ASN A O 1
ATOM 713 N N . SER A 1 94 ? -2.859 -11.388 3.550 1.00 93.69 94 SER A N 1
ATOM 714 C CA . SER A 1 94 ? -1.975 -12.503 3.193 1.00 93.69 94 SER A CA 1
ATOM 715 C C . SER A 1 94 ? -0.543 -12.055 2.894 1.00 93.69 94 SER A C 1
ATOM 717 O O . SER A 1 94 ? 0.397 -12.793 3.181 1.00 93.69 94 SER A O 1
ATOM 719 N N . LEU A 1 95 ? -0.370 -10.846 2.355 1.00 96.19 95 LEU A N 1
ATOM 720 C CA . LEU A 1 95 ? 0.929 -10.321 1.930 1.00 96.19 95 LEU A CA 1
ATOM 721 C C . LEU A 1 95 ? 1.707 -9.686 3.087 1.00 96.19 95 LEU A C 1
ATOM 723 O O . LEU A 1 95 ? 2.930 -9.736 3.108 1.00 96.19 95 LEU A O 1
ATOM 727 N N . LEU A 1 96 ? 1.012 -9.144 4.093 1.00 96.25 96 LEU A N 1
ATOM 728 C CA . LEU A 1 96 ? 1.632 -8.496 5.259 1.00 96.25 96 LEU A CA 1
ATOM 729 C C . LEU A 1 96 ? 2.485 -9.434 6.132 1.00 96.25 96 LEU A C 1
ATOM 731 O O . LEU A 1 96 ? 3.214 -8.960 6.999 1.00 96.25 96 LEU A O 1
ATOM 735 N N . CYS A 1 97 ? 2.386 -10.750 5.942 1.00 94.44 97 CYS A N 1
ATOM 736 C CA . CYS A 1 97 ? 3.211 -11.735 6.645 1.00 94.44 97 CYS A CA 1
ATOM 737 C C . CYS A 1 97 ? 4.515 -12.086 5.907 1.00 94.44 97 CYS A C 1
ATOM 739 O O . CYS A 1 97 ? 5.302 -12.878 6.423 1.00 94.44 97 CYS A O 1
ATOM 741 N N . MET A 1 98 ? 4.727 -11.550 4.703 1.00 97.75 98 MET A N 1
ATOM 742 C CA . MET A 1 98 ? 5.924 -11.787 3.897 1.00 97.75 98 MET A CA 1
ATOM 743 C C . MET A 1 98 ? 7.114 -10.973 4.422 1.00 97.75 98 MET A C 1
ATOM 745 O O . MET A 1 98 ? 6.939 -9.925 5.040 1.00 97.75 98 MET A O 1
ATOM 749 N N . SER A 1 99 ? 8.336 -11.445 4.165 1.00 98.12 99 SER A N 1
ATOM 750 C CA . SER A 1 99 ? 9.541 -10.648 4.414 1.00 98.12 99 SER A CA 1
ATOM 751 C C . SER A 1 99 ? 9.701 -9.542 3.370 1.00 98.12 99 SER A C 1
ATOM 753 O O . SER A 1 99 ? 9.205 -9.665 2.250 1.00 98.12 99 SER A O 1
ATOM 755 N N . ASP A 1 100 ? 10.479 -8.507 3.687 1.00 97.69 100 ASP A N 1
ATOM 756 C CA . ASP A 1 100 ? 10.767 -7.410 2.755 1.00 97.69 100 ASP A CA 1
ATOM 757 C C . ASP A 1 100 ? 11.313 -7.914 1.410 1.00 97.69 100 ASP A C 1
ATOM 759 O O . ASP A 1 100 ? 10.880 -7.459 0.355 1.00 97.69 100 ASP A O 1
ATOM 763 N N . GLN A 1 101 ? 12.206 -8.913 1.416 1.00 97.94 101 GLN A N 1
ATOM 764 C CA . GLN A 1 101 ? 12.735 -9.490 0.173 1.00 97.94 101 GLN A CA 1
ATOM 765 C C . GLN A 1 101 ? 11.642 -10.176 -0.655 1.00 97.94 101 GLN A C 1
ATOM 767 O O . GLN A 1 101 ? 11.634 -10.065 -1.880 1.00 97.94 101 GLN A O 1
ATOM 772 N N . GLN A 1 102 ? 10.716 -10.879 0.002 1.00 98.12 102 GLN A N 1
ATOM 773 C CA . GLN A 1 102 ? 9.589 -11.520 -0.674 1.00 98.12 102 GLN A CA 1
ATOM 774 C C . GLN A 1 102 ? 8.613 -10.475 -1.232 1.00 98.12 102 GLN A C 1
ATOM 776 O O . GLN A 1 102 ? 8.097 -10.656 -2.332 1.00 98.12 102 GLN A O 1
ATOM 781 N N . ILE A 1 103 ? 8.388 -9.380 -0.501 1.00 98.19 103 ILE A N 1
ATOM 782 C CA . ILE A 1 103 ? 7.535 -8.263 -0.923 1.00 98.19 103 ILE A CA 1
ATOM 783 C C . ILE A 1 103 ? 8.128 -7.566 -2.150 1.00 98.19 103 ILE A C 1
ATOM 785 O O . ILE A 1 103 ? 7.418 -7.363 -3.132 1.00 98.19 103 ILE A O 1
ATOM 789 N N . VAL A 1 104 ? 9.430 -7.261 -2.136 1.00 98.06 104 VAL A N 1
ATOM 790 C CA . VAL A 1 104 ? 10.131 -6.658 -3.281 1.00 98.06 104 VAL A CA 1
ATOM 791 C C . VAL A 1 104 ? 10.044 -7.563 -4.509 1.00 98.06 104 VAL A C 1
ATOM 793 O O . VAL A 1 104 ? 9.660 -7.100 -5.583 1.00 98.06 104 VAL A O 1
ATOM 796 N N . ALA A 1 105 ? 10.341 -8.857 -4.353 1.00 97.69 105 ALA A N 1
ATOM 797 C CA . ALA A 1 105 ? 10.278 -9.816 -5.454 1.00 97.69 105 ALA A CA 1
ATOM 798 C C . ALA A 1 105 ? 8.862 -9.933 -6.041 1.00 97.69 105 ALA A C 1
ATOM 800 O O . ALA A 1 105 ? 8.703 -9.933 -7.261 1.00 97.69 105 ALA A O 1
ATOM 801 N N . LYS A 1 106 ? 7.834 -9.981 -5.184 1.00 97.44 106 LYS A N 1
ATOM 802 C CA . LYS A 1 106 ? 6.431 -10.000 -5.608 1.00 97.44 106 LYS A CA 1
ATOM 803 C C . LYS A 1 106 ? 6.046 -8.725 -6.354 1.00 97.44 106 LYS A C 1
ATOM 805 O O . LYS A 1 106 ? 5.542 -8.809 -7.466 1.00 97.44 106 LYS A O 1
ATOM 810 N N . ALA A 1 107 ? 6.320 -7.556 -5.773 1.00 97.06 107 ALA A N 1
ATOM 811 C CA . ALA A 1 107 ? 5.980 -6.278 -6.389 1.00 97.06 107 ALA A CA 1
ATOM 812 C C . ALA A 1 107 ? 6.655 -6.093 -7.747 1.00 97.06 107 ALA A C 1
ATOM 814 O O . ALA A 1 107 ? 6.016 -5.616 -8.683 1.00 97.06 107 ALA A O 1
ATOM 815 N N . LYS A 1 108 ? 7.909 -6.534 -7.889 1.00 96.50 108 LYS A N 1
ATOM 816 C CA . LYS A 1 108 ? 8.580 -6.531 -9.187 1.00 96.50 108 LYS A CA 1
ATOM 817 C C . LYS A 1 108 ? 7.908 -7.483 -10.179 1.00 96.50 108 LYS A C 1
ATOM 819 O O . LYS A 1 108 ? 7.638 -7.073 -11.301 1.00 96.50 108 LYS A O 1
ATOM 824 N N . ALA A 1 109 ? 7.590 -8.710 -9.769 1.00 95.69 109 ALA A N 1
ATOM 825 C CA . ALA A 1 109 ? 6.928 -9.685 -10.635 1.00 95.69 109 ALA A CA 1
ATOM 826 C C . ALA A 1 109 ? 5.545 -9.211 -11.122 1.00 95.69 109 ALA A C 1
ATOM 828 O O . ALA A 1 109 ? 5.234 -9.351 -12.304 1.00 95.69 109 ALA A O 1
ATOM 829 N N . ASP A 1 110 ? 4.743 -8.608 -10.242 1.00 95.88 110 ASP A N 1
ATOM 830 C CA . ASP A 1 110 ? 3.413 -8.094 -10.588 1.00 95.88 110 ASP A CA 1
ATOM 831 C C . ASP A 1 110 ? 3.509 -6.898 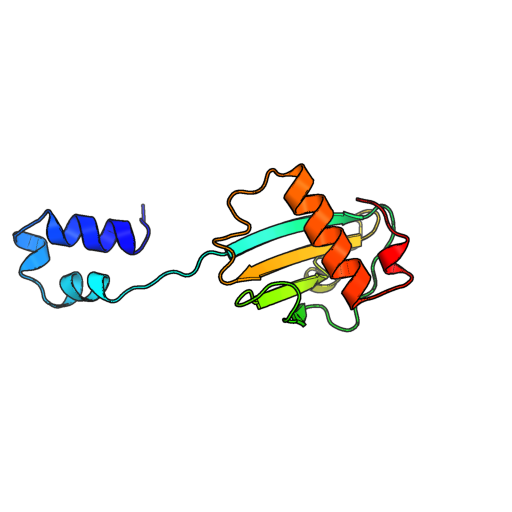-11.557 1.00 95.88 110 ASP A C 1
ATOM 833 O O . ASP A 1 110 ? 2.749 -6.812 -12.525 1.00 95.88 110 ASP A O 1
ATOM 837 N N . LEU A 1 111 ? 4.493 -6.008 -11.371 1.00 94.38 111 LEU A N 1
ATOM 838 C CA . LEU A 1 111 ? 4.768 -4.925 -12.322 1.00 94.38 111 LEU A CA 1
ATOM 839 C C . LEU A 1 111 ? 5.233 -5.441 -13.689 1.00 94.38 111 LEU A C 1
ATOM 841 O O . LEU A 1 111 ? 4.800 -4.913 -14.716 1.00 94.38 111 LEU A O 1
ATOM 845 N N . ASP A 1 112 ? 6.075 -6.472 -13.714 1.00 93.38 112 ASP A N 1
ATOM 846 C CA . ASP A 1 112 ? 6.585 -7.068 -14.953 1.00 93.38 112 ASP A CA 1
ATOM 847 C C . ASP A 1 112 ? 5.465 -7.733 -15.750 1.00 93.38 112 ASP A C 1
ATOM 849 O O . ASP A 1 112 ? 5.378 -7.560 -16.967 1.00 93.38 112 ASP A O 1
ATOM 853 N N . ALA A 1 113 ? 4.565 -8.431 -15.054 1.00 92.50 113 ALA A N 1
ATOM 854 C CA . ALA A 1 113 ? 3.362 -9.000 -15.644 1.00 92.50 113 ALA A CA 1
ATOM 855 C C . ALA A 1 113 ? 2.410 -7.921 -16.190 1.00 92.50 113 ALA A C 1
ATOM 857 O O . ALA A 1 113 ? 1.705 -8.170 -17.168 1.00 92.50 113 ALA A O 1
ATOM 858 N N . MET A 1 114 ? 2.393 -6.728 -15.585 1.00 90.75 114 MET A N 1
ATOM 859 C CA . MET A 1 114 ? 1.499 -5.644 -15.987 1.00 90.75 114 MET A CA 1
ATOM 860 C C . MET A 1 114 ? 2.012 -4.817 -17.172 1.00 90.75 114 MET A C 1
ATOM 862 O O . MET A 1 114 ? 1.220 -4.451 -18.039 1.00 90.75 114 MET A O 1
ATOM 866 N N . TYR A 1 115 ? 3.306 -4.493 -17.204 1.00 87.94 115 TYR A N 1
ATOM 867 C CA . TYR A 1 115 ? 3.859 -3.531 -18.166 1.00 87.94 115 TYR A CA 1
ATOM 868 C C . TYR A 1 115 ? 4.762 -4.146 -19.240 1.00 87.94 115 TYR A C 1
ATOM 870 O O . TYR A 1 115 ? 4.953 -3.513 -20.278 1.00 87.94 115 TYR A O 1
ATOM 878 N N . GLY A 1 116 ? 5.304 -5.352 -19.032 1.00 83.56 116 GLY A N 1
ATOM 879 C CA . GLY A 1 116 ? 6.301 -5.936 -19.932 1.00 83.56 116 GLY A CA 1
ATOM 880 C C . GLY A 1 116 ? 7.529 -5.032 -20.129 1.00 83.56 116 GLY A C 1
ATOM 881 O O . GLY A 1 116 ? 7.892 -4.235 -19.259 1.00 83.56 116 GLY A O 1
ATOM 882 N N . GLU A 1 117 ? 8.181 -5.142 -21.287 1.00 77.44 117 GLU A N 1
ATOM 883 C CA . GLU A 1 117 ? 9.319 -4.285 -21.642 1.00 77.44 117 GLU A CA 1
ATOM 884 C C . GLU A 1 117 ? 8.860 -2.841 -21.934 1.00 77.44 117 GLU A C 1
ATOM 886 O O . GLU A 1 117 ? 7.856 -2.657 -22.627 1.00 77.44 117 GLU A O 1
ATOM 891 N N . PRO A 1 118 ? 9.585 -1.796 -21.475 1.00 72.69 118 PRO A N 1
ATOM 892 C CA . PRO A 1 118 ? 10.939 -1.825 -20.907 1.00 72.69 118 PRO A CA 1
ATOM 893 C C . PRO A 1 118 ? 11.018 -2.041 -19.385 1.00 72.69 118 PRO A C 1
ATOM 895 O O . PRO A 1 118 ? 12.119 -2.192 -18.857 1.00 72.69 118 PRO A O 1
ATOM 898 N N . LEU A 1 119 ? 9.892 -2.034 -18.663 1.00 81.94 119 LEU A N 1
ATOM 899 C CA . LEU A 1 119 ? 9.875 -2.076 -17.195 1.00 81.94 119 LEU A CA 1
ATOM 900 C C . LEU A 1 119 ? 10.378 -3.422 -16.651 1.00 81.94 119 LEU A C 1
ATOM 902 O O . LEU A 1 119 ? 11.110 -3.449 -15.661 1.00 81.94 119 LEU A O 1
ATOM 906 N N . SER A 1 120 ? 10.084 -4.521 -17.349 1.00 82.62 120 SER A N 1
ATOM 907 C CA . SER A 1 120 ? 10.599 -5.848 -17.003 1.00 82.62 120 SER A CA 1
ATOM 908 C C . SER A 1 120 ? 12.123 -5.944 -17.018 1.00 82.62 120 SER A C 1
ATOM 910 O O . SER A 1 120 ? 12.679 -6.680 -16.204 1.00 82.62 120 SER A O 1
ATOM 912 N N . SER A 1 121 ? 12.810 -5.153 -17.850 1.00 84.81 121 SER A N 1
ATOM 913 C CA . SER A 1 121 ? 14.279 -5.121 -17.891 1.00 84.81 121 SER A CA 1
ATOM 914 C C . SER A 1 121 ? 14.940 -4.292 -16.787 1.00 84.81 121 SER A C 1
ATOM 916 O O . SER A 1 121 ? 16.158 -4.377 -16.630 1.00 84.81 121 SER A O 1
ATOM 918 N N . ALA A 1 122 ? 14.180 -3.476 -16.051 1.00 90.50 122 ALA A N 1
ATOM 919 C CA . ALA A 1 122 ? 14.713 -2.700 -14.937 1.00 90.50 122 ALA A CA 1
ATOM 920 C C . ALA A 1 122 ? 14.914 -3.589 -13.700 1.00 90.50 122 ALA A C 1
ATOM 922 O O . ALA A 1 122 ? 14.154 -4.533 -13.473 1.00 90.50 122 ALA A O 1
ATOM 923 N N . THR A 1 123 ? 15.912 -3.279 -12.877 1.00 91.94 123 THR A N 1
ATOM 924 C CA . THR A 1 123 ? 16.194 -3.969 -11.611 1.00 91.94 123 THR A CA 1
ATOM 925 C C . THR A 1 123 ? 15.952 -3.046 -10.423 1.00 91.94 123 THR A C 1
ATOM 927 O O . THR A 1 123 ? 16.154 -1.838 -10.539 1.00 91.94 123 THR A O 1
ATOM 930 N N . VAL A 1 124 ? 15.526 -3.630 -9.298 1.00 91.06 124 VAL A N 1
ATOM 931 C CA . VAL A 1 124 ? 15.371 -2.952 -7.996 1.00 91.06 124 VAL A CA 1
ATOM 932 C C . VAL A 1 124 ? 16.697 -2.950 -7.244 1.00 91.06 124 VAL A C 1
ATOM 934 O O . VAL A 1 124 ? 17.365 -4.009 -7.282 1.00 91.06 124 VAL A O 1
#

Organism: NCBI:txid221442

Radius of gyration: 19.3 Å; Cα contacts (8 Å, |Δi|>4): 187; chains: 1; bounding box: 42×32×53 Å

pLDDT: mean 93.23, std 5.92, range [52.03, 98.25]

Mean predicted aligned error: 4.42 Å

Solvent-accessible surface area (backbone atoms only — not comparable to full-atom values): 7174 Å² total; per-residue (Å²): 141,88,76,56,51,69,54,50,30,48,54,27,73,75,29,73,74,47,50,70,38,70,75,54,52,51,36,66,72,58,77,83,76,48,69,47,77,47,76,44,58,22,78,38,72,60,82,70,97,48,49,66,43,79,48,69,77,90,45,90,84,29,41,36,34,42,27,33,49,35,70,67,44,55,74,82,37,71,82,54,78,38,16,42,39,35,39,37,29,35,56,25,66,80,60,72,76,54,53,72,70,56,48,52,54,48,55,51,50,55,49,29,75,71,61,35,78,73,52,50,76,44,48,112

Foldseek 3Di:
DDDDLVVLCVVCVVDPVSVVDPVSPCSVVDDDWDKDKDKDQWQAADDDPDQKAWDDDLDPPKTKIK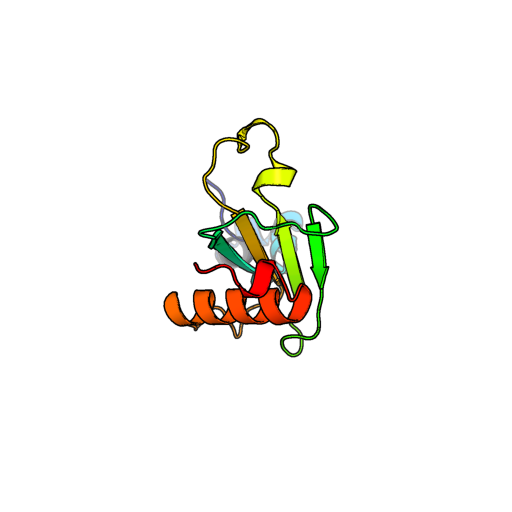GFPPVVPPPVNVVRHHTIIMMMIINCPVVVPDDPVVNQVSVLVVVCVVPPPPSVVIDD

Nearest PDB structures (foldseek):
  6sh5-assembly1_A  TM=3.550E-01  e=8.734E-01  Saccharomyces cerevisiae
  8t7u-assembly1_A  TM=2.804E-01  e=1.192E+00  Mus musculus
  8tby-assembly1_A  TM=2.518E-01  e=1.120E+00  Mus musculus
  8vb4-assembly1_M  TM=1.976E-01  e=2.517E+00  Pectobacterium phage PhiM1

Sequence (124 aa):
FGVGGAALASMVRASPLLASHAEFRRYSRLRGTSVLATRLYLDRPAYTTYTANACWGFDDGVGMTAFDIRALHAPALDHEPGGVIEVDYYHANSLLCMSDQQIVAKAKADLDAMYGEPLSSATV